Protein AF-A0AA35TQ71-F1 (afdb_monomer_lite)

Foldseek 3Di:
DDFDDKDWDWDQDPQRKIKIKIWTWDWDDDPPNDDIWIWIWIWIWIWDQDPVRDTDRPDIDTDDIDTDDDDDDDDDPPPPDPPDPPPDDDDDDDDDDD

Sequence (98 aa):
MAVIAGEVRVAQGEGGEVVAIQDELVLKEGEHGGPARLERRERVLVAVPDEDGNVAVAEQVTVRAVEMPPPTPDPPPSQTVPIRPEPRPPRAATRAHV

Radius of gyration: 32.66 Å; chains: 1; bounding box: 48×81×79 Å

pLDDT: mean 72.74, std 8.43, range [48.44, 85.69]

Structure (mmCIF, N/CA/C/O backbone):
data_AF-A0AA35TQ71-F1
#
_entry.id   AF-A0AA35TQ71-F1
#
loop_
_atom_site.group_PDB
_atom_site.id
_atom_site.type_symbol
_atom_site.label_atom_id
_atom_site.label_alt_id
_atom_site.label_comp_id
_atom_site.label_asym_id
_atom_site.label_entity_id
_atom_site.label_seq_id
_atom_site.pdbx_PDB_ins_code
_atom_site.Cartn_x
_atom_site.Cartn_y
_atom_site.Cartn_z
_atom_site.occupancy
_atom_site.B_iso_or_equiv
_atom_site.auth_seq_id
_atom_site.auth_comp_id
_atom_site.auth_asym_id
_atom_site.auth_atom_id
_atom_site.pdbx_PDB_model_num
ATOM 1 N N . MET A 1 1 ? -5.635 -9.565 11.130 1.00 68.81 1 MET A N 1
ATOM 2 C CA . MET A 1 1 ? -5.141 -8.446 10.288 1.00 68.81 1 MET A CA 1
ATOM 3 C C . MET A 1 1 ? -6.081 -8.309 9.105 1.00 68.81 1 MET A C 1
ATOM 5 O O . MET A 1 1 ? -6.289 -9.304 8.422 1.00 68.81 1 MET A O 1
ATOM 9 N N . ALA A 1 2 ? -6.658 -7.128 8.890 1.00 77.50 2 ALA A N 1
ATOM 10 C CA . ALA A 1 2 ? -7.592 -6.871 7.791 1.00 77.50 2 ALA A CA 1
ATOM 11 C C . ALA A 1 2 ? -7.175 -5.615 7.013 1.00 77.50 2 ALA A C 1
ATOM 13 O O . ALA A 1 2 ? -6.796 -4.615 7.623 1.00 77.50 2 ALA A O 1
ATOM 14 N N . VAL A 1 3 ? -7.239 -5.664 5.678 1.00 77.31 3 VAL A N 1
ATOM 15 C CA . VAL A 1 3 ? -7.133 -4.466 4.827 1.00 77.31 3 VAL A CA 1
ATOM 16 C C . VAL A 1 3 ? -8.513 -3.824 4.777 1.00 77.31 3 VAL A C 1
ATOM 18 O O . VAL A 1 3 ? -9.491 -4.497 4.464 1.00 77.31 3 VAL A O 1
ATOM 21 N N . ILE A 1 4 ? -8.594 -2.544 5.122 1.00 81.06 4 ILE A N 1
ATOM 22 C CA . ILE A 1 4 ? -9.866 -1.811 5.251 1.00 81.06 4 ILE A CA 1
ATOM 23 C C . ILE A 1 4 ? -10.039 -0.732 4.183 1.00 81.06 4 ILE A C 1
ATOM 25 O O . ILE A 1 4 ? -11.165 -0.349 3.884 1.00 81.06 4 ILE A O 1
ATOM 29 N N . ALA A 1 5 ? -8.943 -0.273 3.581 1.00 77.88 5 ALA A N 1
ATOM 30 C CA . ALA A 1 5 ? -8.957 0.568 2.392 1.00 77.88 5 ALA A CA 1
ATOM 31 C C . ALA A 1 5 ? -7.691 0.306 1.574 1.00 77.88 5 ALA A C 1
ATOM 33 O O . ALA A 1 5 ? -6.639 0.002 2.139 1.00 77.88 5 ALA A O 1
ATOM 34 N N . GLY A 1 6 ? -7.797 0.421 0.254 1.00 81.19 6 GLY A N 1
ATOM 35 C CA . GLY A 1 6 ? -6.672 0.261 -0.654 1.00 81.19 6 GLY A CA 1
ATOM 36 C C . GLY A 1 6 ? -6.865 1.104 -1.905 1.00 81.19 6 GLY A C 1
ATOM 37 O O . GLY A 1 6 ? -7.962 1.140 -2.459 1.00 81.19 6 GLY A O 1
ATOM 38 N N . GLU A 1 7 ? -5.805 1.767 -2.347 1.00 84.19 7 GLU A N 1
ATOM 39 C CA . GLU A 1 7 ? -5.764 2.519 -3.596 1.00 84.19 7 GLU A CA 1
ATOM 40 C C . GLU A 1 7 ? -4.585 2.038 -4.443 1.00 84.19 7 GLU A C 1
ATOM 42 O O . GLU A 1 7 ? -3.489 1.820 -3.927 1.00 84.19 7 GLU A O 1
ATOM 47 N N . VAL A 1 8 ? -4.809 1.865 -5.747 1.00 84.12 8 VAL A N 1
ATOM 48 C CA . VAL A 1 8 ? -3.749 1.539 -6.706 1.00 84.12 8 VAL A CA 1
ATOM 49 C C . VAL A 1 8 ? -3.683 2.643 -7.749 1.00 84.12 8 VAL A C 1
ATOM 51 O O . VAL A 1 8 ? -4.664 2.914 -8.440 1.00 84.12 8 VAL A O 1
ATOM 54 N N . ARG A 1 9 ? -2.513 3.265 -7.874 1.00 84.81 9 ARG A N 1
ATOM 55 C CA . ARG A 1 9 ? -2.200 4.251 -8.910 1.00 84.81 9 ARG A CA 1
ATO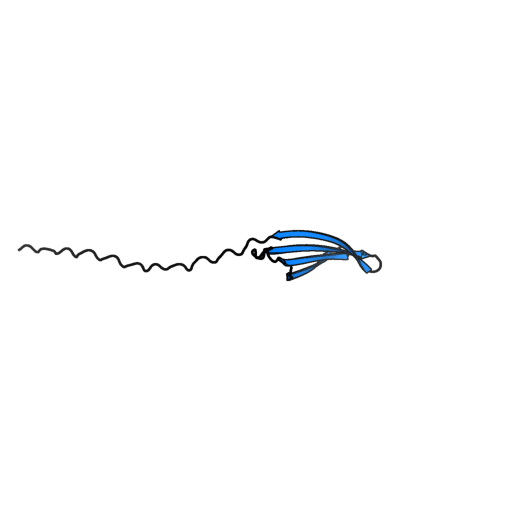M 56 C C . ARG A 1 9 ? -1.212 3.637 -9.879 1.00 84.81 9 ARG A C 1
ATOM 58 O O . ARG A 1 9 ? -0.192 3.121 -9.442 1.00 84.81 9 ARG A O 1
ATOM 65 N N . VAL A 1 10 ? -1.494 3.713 -11.173 1.00 84.25 10 VAL A N 1
ATOM 66 C CA . VAL A 1 10 ? -0.592 3.216 -12.217 1.00 84.25 10 VAL A CA 1
ATOM 67 C C . VAL A 1 10 ? -0.142 4.391 -13.070 1.00 84.25 10 VAL A C 1
ATOM 69 O O . VAL A 1 10 ? -0.969 5.175 -13.531 1.00 84.25 10 VAL A O 1
ATOM 72 N N . ALA A 1 11 ? 1.165 4.507 -13.264 1.00 84.12 11 ALA A N 1
ATOM 73 C CA . ALA A 1 11 ? 1.795 5.455 -14.164 1.00 84.12 11 ALA A CA 1
ATOM 74 C C . ALA A 1 11 ? 2.660 4.687 -15.166 1.00 84.12 11 ALA A C 1
ATOM 76 O O . ALA A 1 11 ? 3.326 3.718 -14.804 1.00 84.12 11 ALA A O 1
ATOM 77 N N . GLN A 1 12 ? 2.644 5.122 -16.421 1.00 81.56 12 GLN A N 1
ATOM 78 C CA . GLN A 1 12 ? 3.526 4.597 -17.457 1.00 81.56 12 GLN A CA 1
ATOM 79 C C . GLN A 1 12 ? 4.645 5.615 -17.683 1.00 81.56 12 GLN A C 1
ATOM 81 O O . GLN A 1 12 ? 4.361 6.788 -17.932 1.00 81.56 12 GLN A O 1
ATOM 86 N N . GLY A 1 13 ? 5.894 5.190 -17.515 1.00 74.56 13 GLY A N 1
ATOM 87 C CA . GLY A 1 13 ? 7.066 6.023 -17.764 1.00 74.56 13 GLY A CA 1
ATOM 88 C C . GLY A 1 13 ? 7.394 6.107 -19.255 1.00 74.56 13 GLY A C 1
ATOM 89 O O . GLY A 1 13 ? 6.920 5.306 -20.065 1.00 74.56 13 GLY A O 1
ATOM 90 N N . GLU A 1 14 ? 8.218 7.085 -19.629 1.00 72.62 14 GLU A N 1
ATOM 91 C CA . GLU A 1 14 ? 8.552 7.371 -21.034 1.00 72.62 14 GLU A CA 1
ATOM 92 C C . GLU A 1 14 ? 9.309 6.216 -21.721 1.00 72.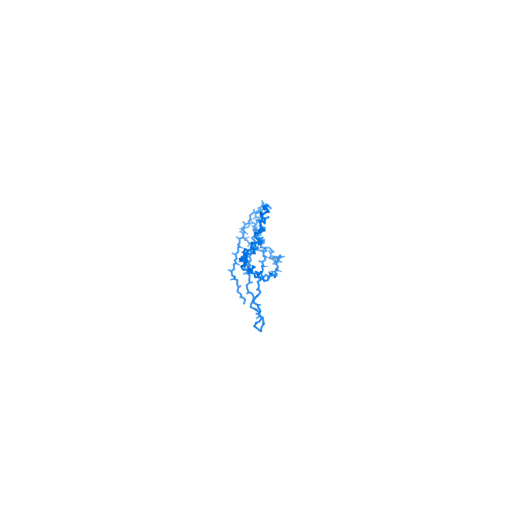62 14 GLU A C 1
ATOM 94 O O . GLU A 1 14 ? 9.273 6.102 -22.944 1.00 72.62 14 GLU A O 1
ATOM 99 N N . GLY A 1 15 ? 9.939 5.323 -20.948 1.00 71.69 15 GLY A N 1
ATOM 100 C CA . GLY A 1 15 ? 10.633 4.126 -21.438 1.00 71.69 15 GLY A CA 1
ATOM 101 C C . GLY A 1 15 ? 9.760 2.876 -21.608 1.00 71.69 15 GLY A C 1
ATOM 102 O O . GLY A 1 15 ? 10.303 1.798 -21.828 1.00 71.69 15 GLY A O 1
ATOM 103 N N . GLY A 1 16 ? 8.431 2.976 -21.461 1.00 74.75 16 GLY A N 1
ATOM 104 C CA . GLY A 1 16 ? 7.519 1.819 -21.501 1.00 74.75 16 GLY A CA 1
ATOM 105 C C . GLY A 1 16 ? 7.410 1.054 -20.176 1.00 74.75 16 GLY A C 1
ATOM 106 O O . GLY A 1 16 ? 6.610 0.128 -20.058 1.00 74.75 16 GLY A O 1
ATOM 107 N N . GLU A 1 17 ? 8.166 1.474 -19.165 1.00 76.94 17 GLU A N 1
ATOM 108 C CA . GLU A 1 17 ? 8.056 1.012 -17.784 1.00 76.94 17 GLU A CA 1
ATOM 109 C C . GLU A 1 17 ? 6.679 1.329 -17.185 1.00 76.94 17 GLU A C 1
ATOM 111 O O . GLU A 1 17 ? 6.077 2.375 -17.438 1.00 76.94 17 GLU A O 1
ATOM 116 N N . VAL A 1 18 ? 6.175 0.419 -16.359 1.00 81.19 18 VAL A N 1
ATOM 117 C CA . VAL A 1 18 ? 4.923 0.576 -15.625 1.00 81.19 18 VAL A CA 1
ATOM 118 C C . VAL A 1 18 ? 5.250 0.646 -14.142 1.00 81.19 18 VAL A C 1
ATOM 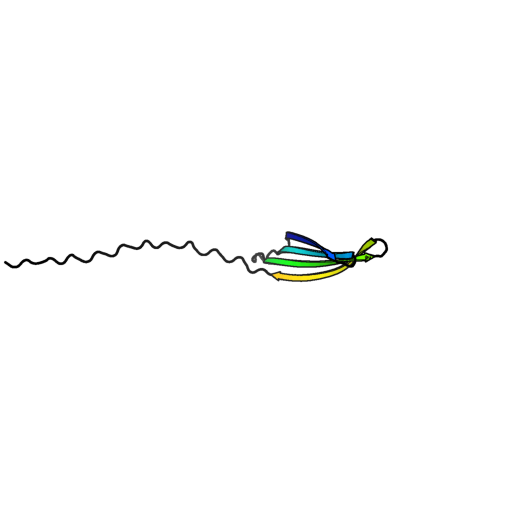120 O O . VAL A 1 18 ? 5.802 -0.290 -13.566 1.00 81.19 18 VAL A O 1
ATOM 123 N N . VAL A 1 19 ? 4.882 1.755 -13.511 1.00 83.25 19 VAL A N 1
ATOM 124 C CA . VAL A 1 19 ? 5.014 1.963 -12.071 1.00 83.25 19 VAL A CA 1
ATOM 125 C C . VAL A 1 19 ? 3.624 1.918 -11.454 1.00 83.25 19 VAL A C 1
ATOM 127 O O . VAL A 1 19 ? 2.782 2.771 -11.729 1.00 83.25 19 VAL A O 1
ATOM 130 N N . ALA A 1 20 ? 3.376 0.927 -10.606 1.00 83.75 20 ALA A N 1
ATOM 131 C CA . ALA A 1 20 ? 2.160 0.822 -9.817 1.00 83.75 20 ALA A CA 1
ATOM 132 C C . ALA A 1 20 ? 2.461 1.111 -8.341 1.00 83.75 20 ALA A C 1
ATOM 134 O O . ALA A 1 20 ? 3.312 0.477 -7.725 1.00 83.75 20 ALA A O 1
ATOM 135 N N . ILE A 1 21 ? 1.746 2.067 -7.760 1.00 83.94 21 ILE A N 1
ATOM 136 C CA . ILE A 1 21 ? 1.809 2.408 -6.340 1.00 83.94 21 ILE A CA 1
ATOM 137 C C . ILE A 1 21 ? 0.537 1.880 -5.692 1.00 83.94 21 ILE A C 1
ATOM 139 O O . ILE A 1 21 ? -0.561 2.304 -6.046 1.00 83.94 21 ILE A O 1
ATOM 143 N N . GLN A 1 22 ? 0.688 0.961 -4.749 1.00 84.50 22 GLN A N 1
ATOM 144 C CA . GLN A 1 22 ? -0.391 0.415 -3.942 1.00 84.50 22 GLN A CA 1
ATOM 145 C C . GLN A 1 22 ? -0.291 0.982 -2.524 1.00 84.50 22 GLN A C 1
ATOM 147 O O . GLN A 1 22 ? 0.665 0.702 -1.804 1.00 84.50 22 GLN A O 1
ATOM 152 N N . ASP A 1 23 ? -1.284 1.767 -2.123 1.00 84.44 23 ASP A N 1
ATOM 153 C CA . ASP A 1 23 ? -1.423 2.298 -0.769 1.00 84.44 23 ASP A CA 1
ATOM 154 C C . ASP A 1 23 ? -2.525 1.531 -0.035 1.00 84.44 23 ASP A C 1
ATOM 156 O O . ASP A 1 23 ? -3.676 1.531 -0.464 1.00 84.44 23 ASP A O 1
ATOM 160 N N . GLU A 1 24 ? -2.185 0.851 1.055 1.00 85.69 24 GLU A N 1
ATOM 161 C CA . GLU A 1 24 ? -3.100 0.035 1.852 1.00 85.69 24 GLU A CA 1
ATOM 162 C C . GLU A 1 24 ? -3.212 0.590 3.270 1.00 85.69 24 GLU A C 1
ATOM 164 O O . G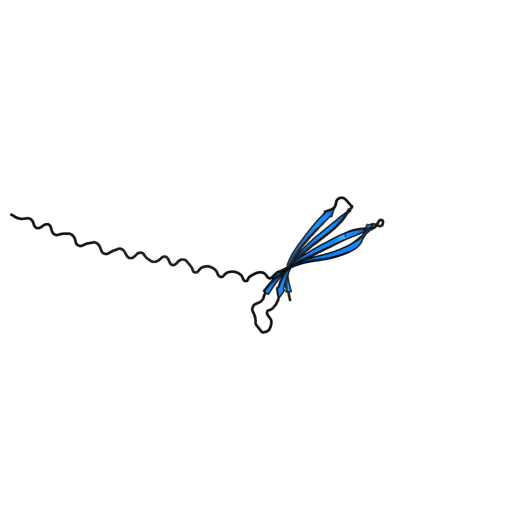LU A 1 24 ? -2.213 0.830 3.948 1.00 85.69 24 GLU A O 1
ATOM 169 N N . LEU A 1 25 ? -4.438 0.704 3.768 1.00 81.75 25 LEU A N 1
ATOM 170 C CA . LEU A 1 25 ? -4.713 0.927 5.177 1.00 81.75 25 LEU A CA 1
ATOM 171 C C . LEU A 1 25 ? -5.081 -0.406 5.828 1.00 81.75 25 LEU A C 1
ATOM 173 O O . LEU A 1 25 ? -6.064 -1.057 5.460 1.00 81.75 25 LEU A O 1
ATOM 177 N N . VAL A 1 26 ? -4.282 -0.814 6.806 1.00 84.00 26 VAL A N 1
ATOM 178 C CA . VAL A 1 26 ? -4.404 -2.096 7.492 1.00 84.00 26 VAL A CA 1
ATOM 179 C C . VAL A 1 26 ? -4.808 -1.868 8.939 1.00 84.00 26 VAL A C 1
ATOM 181 O O . VAL A 1 26 ? -4.148 -1.132 9.669 1.00 84.00 26 VAL A O 1
ATOM 184 N N . LEU A 1 27 ? -5.846 -2.574 9.379 1.00 82.00 27 LEU A N 1
ATOM 185 C CA . LEU A 1 27 ? -6.189 -2.695 10.787 1.00 82.00 27 LEU A CA 1
ATOM 186 C C . LEU A 1 27 ? -5.505 -3.934 11.383 1.00 82.00 27 LEU A C 1
ATOM 188 O O . LEU A 1 27 ? -5.754 -5.080 10.975 1.00 82.00 27 LEU A O 1
ATOM 192 N N . LYS A 1 28 ? -4.631 -3.704 12.360 1.00 81.56 28 LYS A N 1
ATOM 193 C CA . LYS A 1 28 ? -4.060 -4.737 13.222 1.00 81.56 28 LYS A CA 1
ATOM 194 C C . LYS A 1 28 ? -4.845 -4.793 14.523 1.00 81.56 28 LYS A C 1
ATOM 196 O O . LYS A 1 28 ? -5.021 -3.783 15.199 1.00 81.56 28 LYS A O 1
ATOM 201 N N . GLU A 1 29 ? -5.305 -5.985 14.872 1.00 78.69 29 GLU A N 1
ATOM 202 C CA . GLU A 1 29 ? -5.895 -6.233 16.183 1.00 78.69 29 GLU A CA 1
ATOM 203 C C . GLU A 1 29 ? -4.811 -6.074 17.251 1.00 78.69 29 GLU A C 1
ATOM 205 O O . GLU A 1 29 ? -3.672 -6.506 17.054 1.00 78.69 29 GLU A O 1
ATOM 210 N N . GLY A 1 30 ? -5.150 -5.408 18.353 1.00 72.56 30 GLY A N 1
ATOM 211 C CA . GLY A 1 30 ? -4.245 -5.297 19.486 1.00 72.56 30 GLY A CA 1
ATOM 212 C C . GLY A 1 30 ? -4.087 -6.655 20.160 1.00 72.56 30 GLY A C 1
ATOM 213 O O . GLY A 1 30 ? -5.066 -7.361 20.408 1.00 72.56 30 GLY A O 1
ATOM 214 N N . GLU A 1 31 ? -2.850 -7.032 20.464 1.00 74.44 31 GLU A N 1
ATOM 215 C CA . GLU A 1 31 ? -2.584 -8.253 21.218 1.00 74.44 31 GLU A CA 1
ATOM 216 C C . GLU A 1 31 ? -3.209 -8.157 22.621 1.00 74.44 31 GLU A C 1
ATOM 218 O O . GLU A 1 31 ? -3.178 -7.099 23.251 1.00 74.44 31 GLU A O 1
ATOM 223 N N . HIS A 1 32 ? -3.777 -9.263 23.113 1.00 71.50 32 HIS A N 1
ATOM 224 C CA . HIS A 1 32 ? -4.322 -9.384 24.475 1.00 71.50 32 HIS A CA 1
ATOM 225 C C . HIS A 1 32 ? -5.422 -8.363 24.840 1.00 71.50 32 HIS A C 1
ATOM 227 O O . HIS A 1 32 ? -5.497 -7.901 25.977 1.00 71.50 32 HIS A O 1
ATOM 233 N N . GLY A 1 33 ? -6.291 -8.002 23.889 1.00 68.75 33 GLY A N 1
ATOM 234 C CA . GLY A 1 33 ? -7.377 -7.040 24.129 1.00 68.75 33 GLY A CA 1
ATOM 235 C C . GLY A 1 33 ? -6.918 -5.578 24.151 1.00 68.75 33 GLY A C 1
ATOM 236 O O . GLY A 1 33 ? -7.677 -4.700 24.559 1.00 68.75 33 GLY A O 1
ATOM 237 N N . GLY A 1 34 ? -5.684 -5.311 23.710 1.00 71.06 34 GLY A N 1
ATOM 238 C CA . GLY A 1 34 ? -5.190 -3.960 23.479 1.00 71.06 34 GLY A CA 1
ATOM 239 C C . GLY A 1 34 ? -5.931 -3.242 22.340 1.00 71.06 34 GLY A C 1
ATOM 240 O O . GLY A 1 34 ? -6.619 -3.874 21.533 1.00 71.06 34 GLY A O 1
ATOM 241 N N . PRO A 1 35 ? -5.790 -1.909 22.241 1.00 74.75 35 PRO A N 1
ATOM 242 C CA . PRO A 1 35 ? -6.433 -1.133 21.189 1.00 74.75 35 PRO A CA 1
ATOM 243 C C . PRO A 1 35 ? -5.947 -1.576 19.804 1.00 74.75 35 PRO A C 1
ATOM 245 O O . PRO A 1 35 ? -4.758 -1.840 19.603 1.00 74.75 35 PRO A O 1
ATOM 248 N N . ALA A 1 36 ? -6.873 -1.637 18.846 1.00 78.25 36 ALA A N 1
ATOM 249 C CA . ALA A 1 36 ? -6.536 -1.883 17.450 1.00 78.25 36 ALA A CA 1
ATOM 250 C C . ALA A 1 36 ? -5.660 -0.745 16.902 1.00 78.25 36 ALA A C 1
ATOM 252 O O . ALA A 1 36 ? -5.860 0.425 17.233 1.00 78.25 36 ALA A O 1
ATOM 253 N N . ARG A 1 37 ? -4.688 -1.097 16.059 1.00 78.25 37 ARG A N 1
ATOM 254 C CA . ARG A 1 37 ? -3.720 -0.171 15.461 1.00 78.25 37 ARG A CA 1
ATOM 255 C C . ARG A 1 37 ? -3.945 -0.082 13.963 1.00 78.25 37 ARG A C 1
ATOM 257 O O . ARG A 1 37 ? -4.149 -1.095 13.296 1.00 78.25 37 ARG A O 1
ATOM 264 N N . LEU A 1 38 ? -3.887 1.135 13.442 1.00 80.38 38 LEU A N 1
ATOM 265 C CA . LEU A 1 38 ? -3.952 1.404 12.014 1.00 80.38 38 LEU A CA 1
ATOM 266 C C . LEU A 1 38 ? -2.538 1.570 11.458 1.00 80.38 38 LEU A C 1
ATOM 268 O O . LEU A 1 38 ? -1.778 2.410 11.932 1.00 80.38 38 LEU A O 1
ATOM 272 N N . GLU A 1 39 ? -2.204 0.799 10.431 1.00 82.25 39 GLU A N 1
ATOM 273 C CA . GLU A 1 39 ? -0.965 0.940 9.670 1.00 82.25 39 GLU A CA 1
ATOM 274 C C . GLU A 1 39 ? -1.281 1.374 8.243 1.00 82.25 39 GLU A C 1
ATOM 276 O O . GLU A 1 39 ? -2.053 0.707 7.555 1.00 82.25 39 GLU A O 1
ATOM 281 N N . ARG A 1 40 ? -0.644 2.447 7.768 1.00 82.25 40 ARG A N 1
ATOM 282 C CA . ARG A 1 40 ? -0.623 2.782 6.337 1.00 82.25 40 ARG A CA 1
ATOM 283 C C . ARG A 1 40 ? 0.604 2.141 5.700 1.00 82.25 40 ARG A C 1
ATOM 285 O O . ARG A 1 40 ? 1.716 2.368 6.181 1.00 82.25 40 ARG A O 1
ATOM 292 N N . ARG A 1 41 ? 0.401 1.344 4.652 1.00 82.19 41 ARG A N 1
ATOM 293 C CA . ARG A 1 41 ? 1.430 0.601 3.922 1.00 82.19 41 ARG A CA 1
ATOM 294 C C . ARG A 1 41 ? 1.466 1.033 2.471 1.00 82.19 41 ARG A C 1
ATOM 296 O O . ARG A 1 41 ? 0.506 0.822 1.748 1.00 82.19 41 ARG A O 1
ATOM 303 N N . GLU A 1 42 ? 2.604 1.545 2.040 1.00 82.12 42 GLU A N 1
ATOM 304 C CA . GLU A 1 42 ? 2.821 1.939 0.651 1.00 82.12 42 GLU A CA 1
ATOM 305 C C . GLU A 1 42 ? 3.784 0.954 -0.018 1.00 82.12 42 GLU A C 1
ATOM 307 O O . GLU A 1 42 ? 4.893 0.713 0.478 1.00 82.12 42 GLU A O 1
ATOM 312 N N . ARG A 1 43 ? 3.348 0.357 -1.129 1.00 80.75 43 ARG A N 1
ATOM 313 C CA . ARG A 1 43 ? 4.123 -0.575 -1.951 1.00 80.75 43 ARG A CA 1
ATOM 314 C C . ARG A 1 43 ? 4.282 0.006 -3.344 1.00 80.75 43 ARG A C 1
ATOM 316 O O . ARG A 1 43 ? 3.302 0.415 -3.957 1.00 80.75 43 ARG A O 1
ATOM 323 N N . VAL A 1 44 ? 5.503 -0.005 -3.852 1.00 80.19 44 VAL A N 1
ATOM 324 C CA . VAL A 1 44 ? 5.810 0.383 -5.226 1.00 80.19 44 VAL A CA 1
ATOM 325 C C . VAL A 1 44 ? 6.199 -0.875 -5.987 1.00 80.19 44 VAL A C 1
ATOM 327 O O . VAL A 1 44 ? 7.070 -1.634 -5.560 1.00 80.19 44 VAL A O 1
ATOM 330 N N . LEU A 1 45 ? 5.496 -1.112 -7.085 1.00 79.75 45 LEU A N 1
ATOM 331 C CA . LEU A 1 45 ? 5.701 -2.199 -8.025 1.00 79.75 45 LEU A CA 1
ATOM 332 C C . LEU A 1 45 ? 6.200 -1.571 -9.319 1.00 79.75 45 LEU A C 1
ATOM 334 O O . LEU A 1 45 ? 5.479 -0.796 -9.947 1.00 79.75 45 LEU A O 1
ATOM 338 N N . VAL A 1 46 ? 7.425 -1.898 -9.708 1.00 78.75 46 VAL A N 1
ATOM 339 C CA . VAL A 1 46 ? 7.980 -1.478 -10.995 1.00 78.75 46 VAL A CA 1
ATOM 340 C C . VAL A 1 46 ? 8.015 -2.691 -11.904 1.00 78.75 46 VAL A C 1
ATOM 342 O O . VAL A 1 46 ? 8.555 -3.737 -11.539 1.00 78.75 46 VAL A O 1
ATOM 345 N N . ALA A 1 47 ? 7.417 -2.561 -13.079 1.00 78.75 47 ALA A N 1
ATOM 346 C CA . ALA A 1 47 ? 7.398 -3.599 -14.087 1.00 78.75 47 ALA A CA 1
ATOM 347 C C . ALA A 1 47 ? 7.963 -3.046 -15.393 1.00 78.75 47 ALA A C 1
ATOM 349 O O . ALA A 1 47 ? 7.534 -1.995 -15.870 1.00 78.75 47 ALA A O 1
ATOM 350 N N . VAL A 1 48 ? 8.936 -3.753 -15.956 1.00 76.50 48 VAL A N 1
ATOM 351 C CA . VAL A 1 48 ? 9.554 -3.385 -17.229 1.00 76.50 48 VAL A CA 1
ATOM 352 C C . VAL A 1 48 ? 9.143 -4.456 -18.234 1.00 76.50 48 VAL A C 1
ATOM 354 O O . VAL A 1 48 ? 9.401 -5.636 -17.978 1.00 76.50 48 VAL A O 1
ATOM 357 N N . PRO A 1 49 ? 8.442 -4.093 -19.320 1.00 71.81 49 PRO A N 1
ATOM 358 C CA . PRO A 1 49 ? 8.130 -5.052 -20.367 1.00 71.81 49 PRO A CA 1
ATOM 359 C C . PRO A 1 49 ? 9.422 -5.493 -21.068 1.00 71.81 49 PRO A C 1
ATOM 361 O O . PRO A 1 49 ? 10.291 -4.664 -21.342 1.00 71.81 49 PRO A O 1
ATOM 364 N N . ASP A 1 50 ? 9.555 -6.790 -21.341 1.00 72.94 50 ASP A N 1
ATOM 365 C CA . ASP A 1 50 ? 10.619 -7.307 -22.204 1.00 72.94 50 ASP A CA 1
ATOM 366 C C . ASP A 1 50 ? 10.335 -7.008 -23.692 1.00 72.94 50 ASP A C 1
ATOM 368 O O . ASP A 1 50 ? 9.286 -6.462 -24.047 1.00 72.94 50 ASP A O 1
ATOM 372 N N . GLU A 1 51 ? 11.284 -7.339 -24.576 1.00 76.62 51 GLU A N 1
ATOM 373 C CA . GLU A 1 51 ? 11.150 -7.116 -26.028 1.00 76.62 51 GLU A CA 1
ATOM 374 C C . GLU A 1 51 ? 9.958 -7.874 -26.648 1.00 76.62 51 GLU A C 1
ATOM 376 O O . GLU A 1 51 ? 9.458 -7.476 -27.701 1.00 76.62 51 GLU A O 1
ATOM 381 N N . ASP A 1 52 ? 9.466 -8.917 -25.974 1.00 77.56 52 ASP A N 1
ATOM 382 C CA . ASP A 1 52 ? 8.308 -9.723 -26.368 1.00 77.56 52 ASP A CA 1
ATOM 383 C C . ASP A 1 52 ? 6.983 -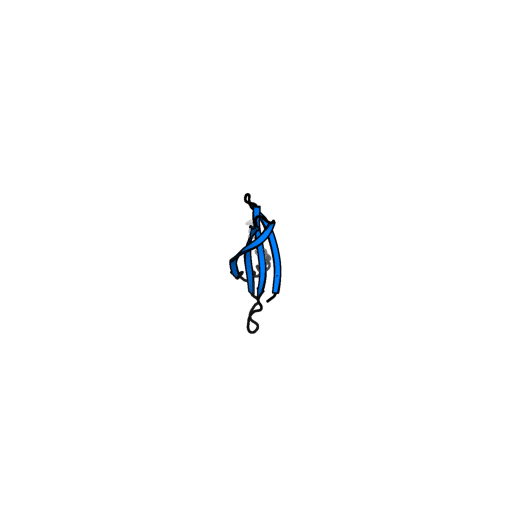9.200 -25.765 1.00 77.56 52 ASP A C 1
ATOM 385 O O . ASP A 1 52 ? 5.908 -9.741 -26.036 1.00 77.56 52 ASP A O 1
ATOM 389 N N . GLY A 1 53 ? 7.032 -8.128 -24.963 1.00 66.75 53 GLY A N 1
ATOM 390 C CA . GLY A 1 53 ? 5.877 -7.529 -24.294 1.00 66.75 53 GLY A CA 1
ATOM 391 C C . GLY A 1 53 ? 5.423 -8.265 -23.029 1.00 66.75 53 GLY A C 1
ATOM 392 O O . GLY A 1 53 ? 4.360 -7.945 -22.486 1.00 66.75 53 GLY A O 1
ATOM 393 N N . ASN A 1 54 ? 6.198 -9.227 -22.526 1.00 74.06 54 ASN A N 1
ATOM 394 C CA . ASN A 1 54 ? 5.936 -9.845 -21.234 1.00 74.06 54 ASN A CA 1
ATOM 395 C C . ASN A 1 54 ? 6.344 -8.894 -20.114 1.00 74.06 54 ASN A C 1
ATOM 397 O O . ASN A 1 54 ? 7.431 -8.321 -20.093 1.00 74.06 54 ASN A O 1
ATOM 401 N N . VAL A 1 55 ? 5.463 -8.757 -19.132 1.00 66.31 55 VAL A N 1
ATOM 402 C CA . VAL A 1 55 ? 5.683 -7.883 -17.985 1.00 66.31 55 VAL A CA 1
ATOM 403 C C . VAL A 1 55 ? 6.356 -8.690 -16.877 1.00 66.31 55 VAL A C 1
ATOM 405 O O . VAL A 1 55 ? 5.694 -9.434 -16.151 1.00 66.31 55 VAL A O 1
ATOM 408 N N . ALA A 1 56 ? 7.672 -8.543 -16.730 1.00 65.06 56 ALA A N 1
ATOM 409 C CA . ALA A 1 56 ? 8.383 -9.017 -15.549 1.00 65.06 56 ALA A CA 1
ATOM 410 C C . ALA A 1 56 ? 8.310 -7.933 -14.462 1.00 65.06 56 ALA A C 1
ATOM 412 O O . ALA A 1 56 ? 8.713 -6.787 -14.671 1.00 65.06 56 ALA A O 1
ATOM 413 N N . VAL A 1 57 ? 7.770 -8.275 -13.287 1.00 64.06 57 VAL A N 1
ATOM 414 C CA . VAL A 1 57 ? 7.841 -7.389 -12.115 1.00 64.06 57 VAL A CA 1
ATOM 415 C C . VAL A 1 57 ? 9.305 -7.342 -11.686 1.00 64.06 57 VAL A C 1
ATOM 417 O O . VAL A 1 57 ? 9.838 -8.340 -11.204 1.00 64.06 57 VAL A O 1
ATOM 420 N N . ALA A 1 58 ? 9.960 -6.208 -11.918 1.00 62.62 58 ALA A N 1
ATOM 421 C CA . ALA A 1 58 ? 11.395 -6.050 -11.727 1.00 62.62 58 ALA A CA 1
ATOM 422 C C . ALA A 1 58 ? 11.745 -5.833 -10.249 1.00 62.62 58 ALA A C 1
ATOM 424 O O . ALA A 1 58 ? 12.743 -6.362 -9.767 1.00 62.62 58 ALA A O 1
ATOM 425 N N . GLU A 1 59 ? 10.908 -5.096 -9.511 1.00 63.84 59 GLU A N 1
ATOM 426 C CA . GLU A 1 59 ? 11.174 -4.790 -8.106 1.00 63.84 59 GLU A CA 1
ATOM 427 C C . GLU A 1 59 ? 9.877 -4.490 -7.339 1.00 63.84 59 GLU A C 1
ATOM 429 O O . GLU A 1 59 ? 9.039 -3.699 -7.781 1.00 63.84 59 GLU A O 1
ATOM 434 N N . GLN A 1 60 ? 9.708 -5.130 -6.176 1.00 63.47 60 GLN A N 1
ATOM 435 C CA . GLN A 1 60 ? 8.655 -4.815 -5.211 1.00 63.47 60 GLN A CA 1
ATOM 436 C C . GLN A 1 60 ? 9.299 -4.153 -3.991 1.00 63.47 60 GLN A C 1
ATOM 438 O O . GLN A 1 60 ? 9.882 -4.830 -3.143 1.00 63.47 60 GLN A O 1
ATOM 443 N N . VAL A 1 61 ? 9.165 -2.833 -3.875 1.00 65.56 61 VAL A N 1
ATOM 444 C CA . VAL A 1 61 ? 9.714 -2.065 -2.750 1.00 65.56 61 VAL A CA 1
ATOM 445 C C . VAL A 1 61 ? 8.577 -1.675 -1.813 1.00 65.56 61 VAL A C 1
ATOM 447 O O . VAL A 1 61 ? 7.629 -0.995 -2.203 1.00 65.56 61 VAL A O 1
ATOM 450 N N . THR A 1 62 ? 8.653 -2.097 -0.548 1.00 65.88 62 THR A N 1
ATOM 451 C CA . THR A 1 62 ? 7.765 -1.568 0.500 1.00 65.88 62 THR A CA 1
ATOM 452 C C . T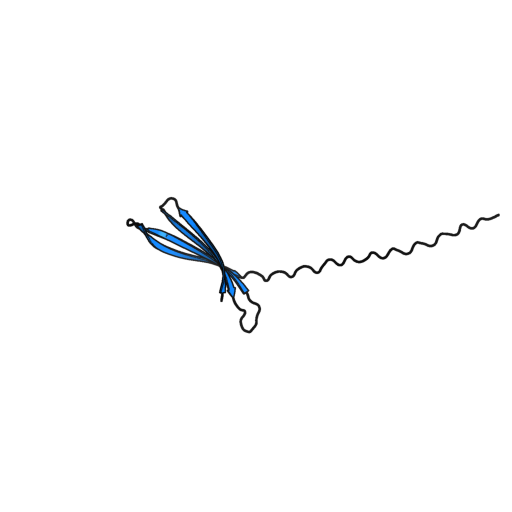HR A 1 62 ? 8.388 -0.286 1.036 1.00 65.88 62 THR A C 1
ATOM 454 O O . THR A 1 62 ? 9.411 -0.336 1.712 1.00 65.88 62 THR A O 1
ATOM 457 N N . VAL A 1 63 ? 7.796 0.862 0.711 1.00 62.91 63 VAL A N 1
ATOM 458 C CA . VAL A 1 63 ? 8.415 2.177 0.943 1.00 62.91 63 VAL A CA 1
ATOM 459 C C . VAL A 1 63 ? 8.095 2.715 2.334 1.00 62.91 63 VAL A C 1
ATOM 461 O O . VAL A 1 63 ? 8.909 3.414 2.938 1.00 62.91 63 VAL A O 1
ATOM 464 N N . ARG A 1 64 ? 6.918 2.396 2.887 1.00 64.94 64 ARG A N 1
ATOM 465 C CA . ARG A 1 64 ? 6.512 2.966 4.175 1.00 64.94 64 ARG A CA 1
ATOM 466 C C . ARG A 1 64 ? 5.482 2.109 4.888 1.00 64.94 64 ARG A C 1
ATOM 468 O O . ARG A 1 64 ? 4.450 1.797 4.310 1.00 64.94 64 ARG A O 1
ATOM 475 N N . ALA A 1 65 ? 5.741 1.797 6.154 1.00 63.72 65 ALA A N 1
ATOM 476 C CA . ALA A 1 65 ? 4.737 1.346 7.110 1.00 63.72 65 ALA A CA 1
ATOM 477 C C . ALA A 1 65 ? 4.735 2.347 8.271 1.00 63.72 65 ALA A C 1
ATOM 479 O O . ALA A 1 65 ? 5.699 2.405 9.032 1.00 63.72 65 ALA A O 1
ATOM 480 N N . VAL A 1 66 ? 3.705 3.191 8.361 1.00 69.25 66 VAL A N 1
ATOM 481 C CA . VAL A 1 66 ? 3.572 4.174 9.450 1.00 69.25 66 VAL A CA 1
ATOM 482 C C . VAL A 1 66 ? 2.386 3.779 10.314 1.00 69.25 66 VAL A C 1
ATOM 484 O O . VAL A 1 66 ? 1.276 3.611 9.805 1.00 69.25 66 VAL A O 1
ATOM 487 N N . GLU A 1 67 ? 2.626 3.633 11.615 1.00 71.81 67 GLU A N 1
ATOM 488 C CA . GLU A 1 67 ? 1.563 3.478 12.603 1.00 71.81 67 GLU A CA 1
ATOM 489 C C . GLU A 1 67 ? 0.869 4.832 12.784 1.00 71.81 67 GLU A C 1
ATOM 491 O O . GLU A 1 67 ? 1.516 5.839 13.087 1.00 71.81 67 GLU A O 1
ATOM 496 N N . MET A 1 68 ? -0.438 4.883 12.531 1.00 69.25 68 MET A N 1
ATOM 497 C CA . MET A 1 68 ? -1.198 6.117 12.693 1.00 69.25 68 MET A CA 1
ATOM 498 C C . MET A 1 68 ? -1.484 6.353 14.179 1.00 69.25 68 MET A C 1
ATOM 500 O O . MET A 1 68 ? -1.856 5.407 14.881 1.00 69.25 68 MET A O 1
ATOM 504 N N . PRO A 1 69 ? -1.351 7.598 14.673 1.00 68.25 69 PRO A N 1
ATOM 505 C CA . PRO A 1 69 ? -1.780 7.918 16.024 1.00 68.25 69 PRO A CA 1
ATOM 506 C C . PRO A 1 69 ? -3.286 7.642 16.167 1.00 68.25 69 PRO A C 1
ATOM 508 O O . PRO A 1 69 ? -4.031 7.767 15.188 1.00 68.25 69 PRO A O 1
ATOM 511 N N . PRO A 1 70 ? -3.753 7.266 17.369 1.00 65.38 70 PRO A N 1
ATOM 512 C CA . PRO A 1 70 ? -5.178 7.101 17.612 1.00 65.38 70 PRO A CA 1
ATOM 513 C C . PRO A 1 70 ? -5.922 8.407 17.288 1.00 65.38 70 PRO A C 1
ATOM 515 O O . PRO A 1 70 ? -5.355 9.490 17.478 1.00 65.38 70 PRO A O 1
ATOM 518 N N . PRO A 1 71 ? -7.179 8.336 16.813 1.00 64.31 71 PRO A N 1
ATOM 519 C CA . PRO A 1 71 ? -7.979 9.533 16.593 1.00 64.31 71 PRO A CA 1
ATOM 520 C C . PRO A 1 71 ? -8.069 10.334 17.898 1.00 64.31 71 PRO A C 1
ATOM 522 O O . PRO A 1 71 ? -8.367 9.781 18.959 1.00 64.31 71 PRO A O 1
ATOM 525 N N . THR A 1 72 ? -7.776 11.634 17.833 1.00 69.88 72 THR A N 1
ATOM 526 C CA . THR A 1 72 ? -7.966 12.544 18.968 1.00 69.88 72 THR A CA 1
ATOM 527 C C . THR A 1 72 ? -9.444 12.555 19.364 1.00 69.88 72 THR A C 1
ATOM 529 O O . THR A 1 72 ? -10.281 12.714 18.474 1.00 69.88 72 THR A O 1
ATOM 532 N N . PRO A 1 73 ? -9.786 12.402 20.658 1.00 71.31 73 PRO A N 1
ATOM 533 C CA . PRO A 1 73 ? -11.166 12.543 21.098 1.00 71.31 73 PRO A CA 1
ATOM 534 C C . PRO A 1 73 ? -11.693 13.937 20.747 1.00 71.31 73 PRO A C 1
ATOM 536 O O . PRO A 1 73 ? -10.953 14.919 20.860 1.00 71.31 73 PRO A O 1
ATOM 539 N N . ASP A 1 74 ? -12.965 14.020 20.353 1.00 73.62 74 ASP A N 1
ATOM 540 C CA . ASP A 1 74 ? -13.627 15.301 20.117 1.00 73.62 74 ASP A CA 1
ATOM 541 C C . ASP A 1 74 ? -13.534 16.190 21.368 1.00 73.62 74 ASP A C 1
ATOM 543 O O . ASP A 1 74 ? -13.670 15.692 22.496 1.00 73.62 74 ASP A O 1
ATOM 547 N N . PRO A 1 75 ? -13.310 17.509 21.210 1.00 73.38 75 PRO A N 1
ATOM 548 C CA . PRO A 1 75 ? -13.384 18.416 22.341 1.00 73.38 75 PRO A CA 1
ATOM 549 C C . PRO A 1 75 ? -14.784 18.317 22.968 1.00 73.38 75 PRO A C 1
ATOM 551 O O . PRO A 1 75 ? -15.777 18.205 22.242 1.00 73.38 75 PRO A O 1
ATOM 554 N N . PRO A 1 76 ? -14.900 18.371 24.309 1.00 76.75 76 PRO A N 1
ATOM 555 C CA . PRO A 1 76 ? -16.207 18.391 24.946 1.00 76.75 76 PRO A CA 1
ATOM 556 C C . PRO A 1 76 ? -17.024 19.568 24.391 1.00 76.75 76 PRO A C 1
ATOM 558 O O . PRO A 1 76 ? -16.446 20.624 24.101 1.00 76.75 76 PRO A O 1
ATOM 561 N N . PRO A 1 77 ? -18.355 19.422 24.247 1.00 71.50 77 PRO A N 1
ATOM 562 C CA . PRO A 1 77 ? -19.198 20.505 23.762 1.00 71.50 77 PRO A CA 1
ATOM 563 C C . PRO A 1 77 ? -18.946 21.748 24.615 1.00 71.50 77 PRO A C 1
ATOM 565 O O . PRO A 1 77 ? -18.944 21.669 25.848 1.00 71.50 77 PRO A O 1
ATOM 568 N N . SER A 1 78 ? -18.695 22.887 23.961 1.00 74.50 78 SER A N 1
ATOM 569 C CA . SER A 1 78 ? -18.481 24.157 24.649 1.00 74.50 78 SER A CA 1
ATOM 570 C C . SER A 1 78 ? -19.673 24.421 25.559 1.00 74.50 78 SER A C 1
ATOM 572 O O . SER A 1 78 ? -20.781 24.678 25.090 1.00 74.50 78 SER A O 1
ATOM 574 N N . GLN A 1 79 ? -19.460 24.331 26.871 1.00 60.97 79 GLN A N 1
ATOM 575 C CA . GLN A 1 79 ? -20.485 24.705 27.828 1.00 60.97 79 GLN A CA 1
ATOM 576 C C . GLN A 1 79 ? -20.657 26.219 27.723 1.00 60.97 79 GLN A C 1
ATOM 578 O O . GLN A 1 79 ? -19.825 26.987 28.202 1.00 60.97 79 GLN A O 1
ATOM 583 N N . THR A 1 80 ? -21.726 26.661 27.061 1.00 63.44 80 THR A N 1
ATOM 584 C CA . THR A 1 80 ? -22.213 28.031 27.194 1.00 63.44 80 THR A CA 1
ATOM 585 C C . THR A 1 80 ? -22.603 28.219 28.656 1.00 63.44 80 THR A C 1
ATOM 587 O O . THR A 1 80 ? -23.686 27.819 29.076 1.00 63.44 80 THR A O 1
ATOM 590 N N . VAL A 1 81 ? -21.697 28.776 29.460 1.00 65.12 81 VAL A N 1
ATOM 591 C CA . VAL A 1 81 ? -22.011 29.175 30.832 1.00 65.12 81 VAL A CA 1
ATOM 592 C C . VAL A 1 81 ? -23.082 30.265 30.734 1.00 65.12 81 VAL A C 1
ATOM 594 O O . VAL A 1 81 ? -22.828 31.290 30.095 1.00 65.12 81 VAL A O 1
ATOM 597 N N . PRO A 1 82 ? -24.282 30.088 31.316 1.00 60.28 82 PRO A N 1
ATOM 598 C CA . PRO A 1 82 ? -25.253 31.166 31.358 1.00 60.28 82 PRO A CA 1
ATOM 599 C C . PRO A 1 82 ? -24.650 32.302 32.185 1.00 60.28 82 PRO A C 1
ATOM 601 O O . PRO A 1 82 ? -24.370 32.145 33.375 1.00 60.28 82 PRO A O 1
ATOM 604 N N . ILE A 1 83 ? -24.421 33.446 31.542 1.00 66.69 83 ILE A N 1
ATOM 605 C CA . ILE A 1 83 ? -23.964 34.661 32.212 1.00 66.69 83 ILE A CA 1
ATOM 606 C C . ILE A 1 83 ? -25.077 35.047 33.186 1.00 66.69 83 ILE A C 1
ATOM 608 O O . ILE A 1 83 ? -26.162 35.463 32.777 1.00 66.69 83 ILE A O 1
ATOM 612 N N . ARG A 1 84 ? -24.852 34.842 34.486 1.00 67.50 84 ARG A N 1
ATOM 613 C CA . ARG A 1 84 ? -25.792 35.285 35.514 1.00 67.50 84 ARG A CA 1
ATOM 614 C C . ARG A 1 84 ? -25.803 36.817 35.464 1.00 67.50 84 ARG A C 1
ATOM 616 O O . ARG A 1 84 ? -24.731 37.399 35.619 1.00 67.50 84 ARG A O 1
ATOM 623 N N . PRO A 1 85 ? -26.948 37.483 35.226 1.00 63.28 85 PRO A N 1
ATOM 624 C CA . PRO A 1 85 ? -26.975 38.939 35.204 1.00 63.28 85 PRO A CA 1
ATOM 625 C C . PRO A 1 85 ? -26.520 39.460 36.569 1.00 63.28 85 PRO A C 1
ATOM 627 O O . PRO A 1 85 ? -27.021 39.010 37.605 1.00 63.28 85 PRO A O 1
ATOM 630 N N . GLU A 1 86 ? -25.539 40.363 36.566 1.00 69.25 86 GLU A N 1
ATOM 631 C CA . GLU A 1 86 ? -25.024 40.980 37.785 1.00 69.25 86 GLU A CA 1
ATOM 632 C C . GLU A 1 86 ? -26.169 41.648 38.568 1.00 69.25 86 GLU A C 1
ATOM 634 O O . GLU A 1 86 ? -27.082 42.236 37.969 1.00 69.25 86 GLU A O 1
ATOM 639 N N . PRO A 1 87 ? -26.169 41.566 39.911 1.00 68.50 87 PRO A N 1
ATOM 640 C CA . PRO A 1 87 ? -27.161 42.263 40.711 1.00 68.50 87 PRO A CA 1
ATOM 641 C C . PRO A 1 87 ? -27.025 43.773 40.484 1.00 68.50 87 PRO A C 1
ATOM 643 O O . PRO A 1 87 ? -25.965 44.359 40.698 1.00 68.50 87 PRO A O 1
ATOM 646 N N . ARG A 1 88 ? -28.119 44.410 40.044 1.00 72.94 88 ARG A N 1
ATOM 647 C CA . ARG A 1 88 ? -28.181 45.867 39.858 1.00 72.94 88 ARG A CA 1
ATOM 648 C C . ARG A 1 88 ? -27.787 46.579 41.163 1.00 72.94 88 ARG A C 1
ATOM 650 O O . ARG A 1 88 ? -28.308 46.200 42.215 1.00 72.94 88 ARG A O 1
ATOM 657 N N . PRO A 1 89 ? -26.933 47.619 41.117 1.00 70.81 89 PRO A N 1
ATOM 658 C CA . PRO A 1 89 ? -26.584 48.373 42.313 1.00 70.81 89 PRO A CA 1
ATOM 659 C C . PRO A 1 89 ? -27.828 49.068 42.896 1.00 70.81 89 PRO A C 1
ATOM 661 O O . PRO A 1 89 ? -28.720 49.476 42.139 1.00 70.81 89 PRO A O 1
ATOM 664 N N . PRO A 1 90 ? -27.918 49.213 44.231 1.00 68.88 90 PRO A N 1
ATOM 665 C CA . PRO A 1 90 ? -29.046 49.880 44.863 1.00 68.88 90 PRO A CA 1
ATOM 666 C C . PRO A 1 90 ? -29.104 51.350 44.432 1.00 68.88 90 PRO A C 1
ATOM 668 O O . PRO A 1 90 ? -28.113 52.078 44.474 1.00 68.88 90 PRO A O 1
ATOM 671 N N . ARG A 1 91 ? -30.292 51.786 44.002 1.00 68.06 91 ARG A N 1
ATOM 672 C CA . ARG A 1 91 ? -30.573 53.171 43.606 1.00 68.06 91 ARG A CA 1
ATOM 673 C C . ARG A 1 91 ? -30.350 54.077 44.822 1.00 68.06 91 ARG A C 1
ATOM 675 O O . ARG A 1 91 ? -31.046 53.928 45.823 1.00 68.06 91 ARG A O 1
ATOM 682 N N . ALA A 1 92 ? -29.394 55.002 44.742 1.00 64.38 92 ALA A N 1
ATOM 683 C CA . ALA A 1 92 ? -29.173 55.993 45.789 1.00 64.38 92 ALA A CA 1
ATOM 684 C C . ALA A 1 92 ? -30.449 56.829 45.988 1.00 64.38 92 ALA A C 1
ATOM 686 O O . ALA A 1 92 ? -30.932 57.471 45.055 1.00 64.38 92 ALA A O 1
ATOM 687 N N . ALA A 1 93 ? -31.013 56.795 47.196 1.00 58.41 93 ALA A N 1
ATOM 688 C CA . ALA A 1 93 ? -32.149 57.625 47.569 1.00 58.41 93 ALA A CA 1
ATOM 689 C C . ALA A 1 93 ? -31.680 59.080 47.701 1.00 58.41 93 ALA A C 1
ATOM 691 O O . ALA A 1 93 ? -30.938 59.429 48.619 1.00 58.41 93 ALA A O 1
ATOM 692 N N . THR A 1 94 ? -32.095 59.941 46.774 1.00 58.88 94 THR A N 1
ATOM 693 C CA . THR A 1 94 ? -31.872 61.384 46.873 1.00 58.88 94 THR A CA 1
ATOM 694 C C . THR A 1 94 ? -32.750 61.926 48.002 1.00 58.88 94 THR A C 1
ATOM 696 O O . THR A 1 94 ? -33.968 62.024 47.867 1.00 58.88 94 THR A O 1
ATOM 699 N N . ARG A 1 95 ? -32.146 62.240 49.151 1.00 55.19 95 ARG A N 1
ATOM 700 C CA . ARG A 1 95 ? -32.826 62.890 50.277 1.00 55.19 95 ARG A CA 1
ATOM 701 C C . ARG A 1 95 ? -32.990 64.377 49.959 1.00 55.19 95 ARG A C 1
ATOM 703 O O . ARG A 1 95 ? -32.062 65.154 50.167 1.00 55.19 95 ARG A O 1
ATOM 710 N N . ALA A 1 96 ? -34.160 64.759 49.452 1.00 51.78 96 ALA A N 1
ATOM 711 C CA . ALA A 1 96 ? -34.559 66.160 49.354 1.00 51.78 96 ALA A CA 1
ATOM 712 C C . ALA A 1 96 ? -34.513 66.798 50.755 1.00 51.78 96 ALA A C 1
ATOM 714 O O . ALA A 1 96 ? -35.123 66.276 51.689 1.00 51.78 96 ALA A O 1
ATOM 715 N N . HIS A 1 97 ? -33.740 67.873 50.910 1.00 52.81 97 HIS A N 1
ATOM 716 C CA . HIS A 1 97 ? -33.823 68.762 52.067 1.00 52.81 97 HIS A CA 1
ATOM 717 C C . HIS A 1 97 ? -34.737 69.931 51.696 1.00 52.81 97 HIS A C 1
ATOM 719 O O . HIS A 1 97 ? -34.585 70.511 50.620 1.00 52.81 97 HIS A O 1
ATOM 725 N N . VAL A 1 98 ? -35.698 70.188 52.583 1.00 48.44 98 VAL A N 1
ATOM 726 C CA . VAL A 1 98 ? -36.502 71.414 52.682 1.00 48.44 98 VAL A CA 1
ATOM 727 C C . VAL A 1 98 ? -35.679 72.457 53.424 1.00 48.44 98 VAL A C 1
ATOM 729 O O . VAL A 1 98 ? -34.973 72.042 54.374 1.00 48.44 98 VAL A O 1
#

Organism: Geodia barretti (NCBI:txid519541)

Secondary structure (DSSP, 8-state):
-EEEEEEEEEEE-TTS-EEEEEEEEEEEPPGGGPPPEEEEEEEEEEEEE-TT--EEEEEEEEEEEEEPPPPPPPPPP------PPPPPPPPP------